Protein AF-A0ABD2P594-F1 (afdb_monomer_lite)

Secondary structure (DSSP, 8-state):
---------------------------TTEEEEEETTEEEEEESSTT-EEETTPPPPPPPEEEETTEEEEPPTT--SS--SS---S-SSPBSHHHHHHHHHH-GGG----

Foldseek 3Di:
DDDDDDPPPPPPPPPPDPPPPPDFDDPPQWDWDADPNATWTFGPPPRDIHHGPQDFADFFWFADPNDTDTDDGLPQWPDDPVDDTPGTGGPPPVSSVVSCVVVVVSDDDD

Structure (mmCIF, N/CA/C/O backbone):
data_AF-A0ABD2P594-F1
#
_entry.id   AF-A0ABD2P594-F1
#
loop_
_atom_site.group_PDB
_atom_site.id
_atom_site.type_symbol
_atom_site.label_atom_id
_atom_site.label_alt_id
_atom_site.label_comp_id
_atom_site.label_asym_id
_atom_site.label_entity_id
_atom_site.label_seq_id
_atom_site.pdbx_PDB_ins_code
_atom_site.Cartn_x
_atom_site.Cartn_y
_atom_site.Cartn_z
_atom_site.occupancy
_atom_site.B_iso_or_equiv
_atom_site.auth_seq_id
_atom_site.auth_comp_id
_atom_site.auth_asym_id
_atom_site.auth_atom_id
_atom_site.pdbx_PDB_model_num
ATOM 1 N N . MET A 1 1 ? 13.378 20.587 -77.300 1.00 38.81 1 MET A N 1
ATOM 2 C CA . MET A 1 1 ? 12.949 19.630 -76.258 1.00 38.81 1 MET A CA 1
ATOM 3 C C . MET A 1 1 ? 13.940 19.740 -75.113 1.00 38.81 1 MET A C 1
ATOM 5 O O . MET A 1 1 ? 15.038 19.222 -75.240 1.00 38.81 1 MET A O 1
ATOM 9 N N . ASN A 1 2 ? 13.594 20.484 -74.061 1.00 35.28 2 ASN A N 1
ATOM 10 C CA . ASN A 1 2 ? 14.429 20.615 -72.866 1.00 35.28 2 ASN A CA 1
ATOM 11 C C . ASN A 1 2 ? 13.888 19.670 -71.793 1.00 35.28 2 ASN A C 1
ATOM 13 O O . ASN A 1 2 ? 12.773 19.852 -71.315 1.00 35.28 2 ASN A O 1
ATOM 17 N N . PHE A 1 3 ? 14.684 18.663 -71.452 1.00 44.06 3 PHE A N 1
ATOM 18 C CA . PHE A 1 3 ? 14.514 17.816 -70.278 1.00 44.06 3 PHE A CA 1
ATOM 19 C C . PHE A 1 3 ? 15.405 18.410 -69.187 1.00 44.06 3 PHE A C 1
ATOM 21 O O . PHE A 1 3 ? 16.625 18.407 -69.340 1.00 44.06 3 PHE A O 1
ATOM 28 N N . VAL A 1 4 ? 14.828 18.947 -68.113 1.00 48.59 4 VAL A N 1
ATOM 29 C CA . VAL A 1 4 ? 15.598 19.308 -66.916 1.00 48.59 4 VAL A CA 1
ATOM 30 C C . VAL A 1 4 ? 14.900 18.707 -65.707 1.00 48.59 4 VAL A C 1
ATOM 32 O O . VAL A 1 4 ? 13.708 18.907 -65.486 1.00 48.59 4 VAL A O 1
ATOM 35 N N . LEU A 1 5 ? 15.679 17.879 -65.016 1.00 45.22 5 LEU A N 1
ATOM 36 C CA . LEU A 1 5 ? 15.304 16.955 -63.962 1.00 45.22 5 LEU A CA 1
ATOM 37 C C . LEU A 1 5 ? 14.714 17.666 -62.739 1.00 45.22 5 LEU A C 1
ATOM 39 O O . LEU A 1 5 ? 15.322 18.580 -62.184 1.00 45.22 5 LEU A O 1
ATOM 43 N N . PHE A 1 6 ? 13.586 17.146 -62.254 1.00 44.59 6 PHE A N 1
ATOM 44 C CA . PHE A 1 6 ? 13.141 17.341 -60.880 1.00 44.59 6 PHE A CA 1
ATOM 45 C C . PHE A 1 6 ? 14.131 16.640 -59.941 1.00 44.59 6 PHE A C 1
ATOM 47 O O . PHE A 1 6 ? 14.112 15.417 -59.805 1.00 44.59 6 PHE A O 1
ATOM 54 N N . LEU A 1 7 ? 15.007 17.408 -59.292 1.00 52.19 7 LEU A N 1
ATOM 55 C CA . LEU A 1 7 ? 15.767 16.938 -58.136 1.00 52.19 7 LEU A CA 1
ATOM 56 C C . LEU A 1 7 ? 14.822 16.880 -56.932 1.00 52.19 7 LEU A C 1
ATOM 58 O O . LEU A 1 7 ? 14.728 17.809 -56.134 1.00 52.19 7 LEU A O 1
ATOM 62 N N . GLY A 1 8 ? 14.095 15.767 -56.834 1.00 44.81 8 GLY A N 1
ATOM 63 C CA . GLY A 1 8 ? 13.493 15.323 -55.588 1.00 44.81 8 GLY A CA 1
ATOM 64 C C . GLY A 1 8 ? 14.609 14.948 -54.622 1.00 44.81 8 GLY A C 1
ATOM 65 O O . GLY A 1 8 ? 15.145 13.845 -54.683 1.00 44.81 8 GLY A O 1
ATOM 66 N N . VAL A 1 9 ? 14.982 15.873 -53.740 1.00 53.31 9 VAL A N 1
ATOM 67 C CA . VAL A 1 9 ? 15.769 15.526 -52.559 1.00 53.31 9 VAL A CA 1
ATOM 68 C C . VAL A 1 9 ? 14.801 14.853 -51.596 1.00 53.31 9 VAL A C 1
ATOM 70 O O . VAL A 1 9 ? 14.085 15.508 -50.842 1.00 53.31 9 VAL A O 1
ATOM 73 N N . SER A 1 10 ? 14.728 13.526 -51.689 1.00 49.78 10 SER A N 1
ATOM 74 C CA . SER A 1 10 ? 14.141 12.682 -50.657 1.00 49.78 10 SER A CA 1
ATOM 75 C C . SER A 1 10 ? 14.853 12.980 -49.342 1.00 49.78 10 SER A C 1
ATOM 77 O O . SER A 1 10 ? 15.963 12.507 -49.106 1.00 49.78 10 SER A O 1
ATOM 79 N N . CYS A 1 11 ? 14.205 13.754 -48.472 1.00 44.75 11 CYS A N 1
ATOM 80 C CA . CYS A 1 11 ? 14.455 13.673 -47.044 1.00 44.75 11 CYS A CA 1
ATOM 81 C C . CYS A 1 11 ? 14.132 12.237 -46.636 1.00 44.75 11 CYS A C 1
ATOM 83 O O . CYS A 1 11 ? 12.972 11.889 -46.415 1.00 44.75 11 CYS A O 1
ATOM 85 N N . ILE A 1 12 ? 15.154 11.384 -46.590 1.00 54.22 12 ILE A N 1
ATOM 86 C CA . ILE A 1 12 ? 15.083 10.117 -45.876 1.00 54.22 12 ILE A CA 1
ATOM 87 C C . ILE A 1 12 ? 15.015 10.515 -44.404 1.00 54.22 12 ILE A C 1
ATOM 89 O O . ILE A 1 12 ? 16.028 10.646 -43.721 1.00 54.22 12 ILE A O 1
ATOM 93 N N . ILE A 1 13 ? 13.797 10.805 -43.947 1.00 53.47 13 ILE A N 1
ATOM 94 C CA . ILE A 1 13 ? 13.455 10.803 -42.536 1.00 53.47 13 ILE A CA 1
ATOM 95 C C . ILE A 1 13 ? 13.662 9.352 -42.130 1.00 53.47 13 ILE A C 1
ATOM 97 O O . ILE A 1 13 ? 12.826 8.488 -42.394 1.00 53.47 13 ILE A O 1
ATOM 101 N N . VAL A 1 14 ? 14.833 9.067 -41.568 1.00 52.97 14 VAL A N 1
ATOM 102 C CA . VAL A 1 14 ? 15.043 7.845 -40.810 1.00 52.97 14 VAL A CA 1
ATOM 103 C C . VAL A 1 14 ? 14.184 8.033 -39.567 1.00 52.97 14 VAL A C 1
ATOM 105 O O . VAL A 1 14 ? 14.632 8.576 -38.562 1.00 52.97 14 VAL A O 1
ATOM 108 N N . GLY A 1 15 ? 12.900 7.691 -39.689 1.00 42.88 15 GLY A N 1
ATOM 109 C CA . GLY A 1 15 ? 12.041 7.448 -38.548 1.00 42.88 15 GLY A CA 1
ATOM 110 C C . GLY A 1 15 ? 12.680 6.287 -37.815 1.00 42.88 15 GLY A C 1
ATOM 111 O O . GLY A 1 15 ? 12.491 5.133 -38.197 1.00 42.88 15 GLY A O 1
ATOM 112 N N . LEU A 1 16 ? 13.538 6.605 -36.843 1.00 45.78 16 LEU A N 1
ATOM 113 C CA . LEU A 1 16 ? 13.912 5.656 -35.817 1.00 45.78 16 LEU A CA 1
ATOM 114 C C . LEU A 1 16 ? 12.597 5.233 -35.191 1.00 45.78 16 LEU A C 1
ATOM 116 O O . LEU A 1 16 ? 11.942 6.020 -34.520 1.00 45.78 16 LEU A O 1
ATOM 120 N N . SER A 1 17 ? 12.206 4.021 -35.563 1.00 42.19 17 SER A N 1
ATOM 121 C CA . SER A 1 17 ? 11.029 3.315 -35.111 1.00 42.19 17 SER A CA 1
ATOM 122 C C . SER A 1 17 ? 10.752 3.647 -33.652 1.00 42.19 17 SER A C 1
ATOM 124 O O . SER A 1 17 ? 11.566 3.323 -32.786 1.00 42.19 17 SER A O 1
ATOM 126 N N . ASP A 1 18 ? 9.604 4.282 -33.420 1.00 42.56 18 ASP A N 1
ATOM 127 C CA . ASP A 1 18 ? 8.904 4.318 -32.146 1.00 42.56 18 ASP A CA 1
ATOM 128 C C . ASP A 1 18 ? 8.704 2.873 -31.668 1.00 42.56 18 ASP A C 1
ATOM 130 O O . ASP A 1 18 ? 7.665 2.246 -31.877 1.00 42.56 18 ASP A O 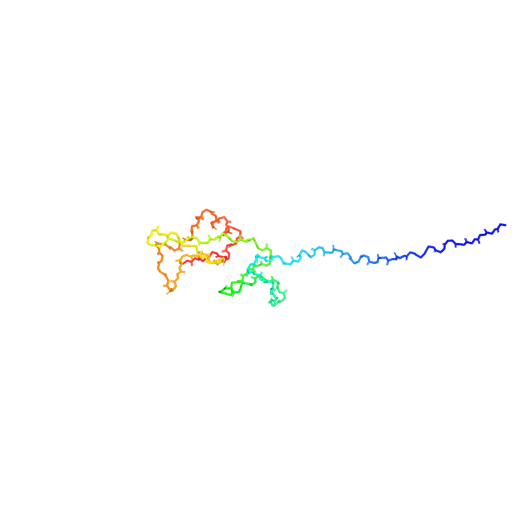1
ATOM 134 N N . ILE A 1 19 ? 9.726 2.303 -31.032 1.00 43.41 19 ILE A N 1
ATOM 135 C CA . ILE A 1 19 ? 9.483 1.304 -30.006 1.00 43.41 19 ILE A CA 1
ATOM 136 C C . ILE A 1 19 ? 8.869 2.131 -28.892 1.00 43.41 19 ILE A C 1
ATOM 138 O O . ILE A 1 19 ? 9.568 2.904 -28.243 1.00 43.41 19 ILE A O 1
ATOM 142 N N . ALA A 1 20 ? 7.549 2.042 -28.766 1.00 41.69 20 ALA A N 1
ATOM 143 C CA . ALA A 1 20 ? 6.777 2.654 -27.706 1.00 41.69 20 ALA A CA 1
ATOM 144 C C . ALA A 1 20 ? 7.333 2.218 -26.339 1.00 41.69 20 ALA A C 1
ATOM 146 O O . ALA A 1 20 ? 6.857 1.260 -25.735 1.00 41.69 20 ALA A O 1
ATOM 147 N N . ASN A 1 21 ? 8.360 2.913 -25.855 1.00 42.97 21 ASN A N 1
ATOM 148 C CA . ASN A 1 21 ? 8.670 2.975 -24.444 1.00 42.97 21 ASN A CA 1
ATOM 149 C C . ASN A 1 21 ? 7.567 3.850 -23.869 1.00 42.97 21 ASN A C 1
ATOM 151 O O . ASN A 1 21 ? 7.629 5.073 -23.960 1.00 42.97 21 ASN A O 1
ATOM 155 N N . ALA A 1 22 ? 6.504 3.230 -23.358 1.00 55.50 22 ALA A N 1
ATOM 156 C CA . ALA A 1 22 ? 5.675 3.925 -22.394 1.00 55.50 22 ALA A CA 1
ATOM 157 C C . ALA A 1 22 ? 6.630 4.345 -21.270 1.00 55.50 22 ALA A C 1
ATOM 159 O O . ALA A 1 22 ? 7.132 3.482 -20.553 1.00 55.50 22 ALA A O 1
ATOM 160 N N . GLU A 1 23 ? 6.974 5.635 -21.211 1.00 72.62 23 GLU A N 1
ATOM 161 C CA . GLU A 1 23 ? 7.790 6.184 -20.131 1.00 72.62 23 GLU A CA 1
ATOM 162 C C . GLU A 1 23 ? 7.200 5.709 -18.806 1.00 72.62 23 GLU A C 1
ATOM 164 O O . GLU A 1 23 ? 5.976 5.709 -18.640 1.00 72.62 23 GLU A O 1
ATOM 169 N N . CYS A 1 24 ? 8.053 5.251 -17.892 1.00 80.88 24 CYS A N 1
ATOM 170 C CA . CYS A 1 24 ? 7.597 4.698 -16.633 1.00 80.88 24 CYS A CA 1
ATOM 171 C C . CYS A 1 24 ? 6.646 5.657 -15.907 1.00 80.88 24 CYS A C 1
ATOM 173 O O . CYS A 1 24 ? 7.031 6.769 -15.546 1.00 80.88 24 CYS A O 1
ATOM 175 N N . GLN A 1 25 ? 5.402 5.226 -15.681 1.00 87.31 25 GLN A N 1
ATOM 176 C CA . GLN A 1 25 ? 4.407 6.038 -14.988 1.00 87.31 25 GLN A CA 1
ATOM 177 C C . GLN A 1 25 ? 4.317 5.622 -13.525 1.00 87.31 25 GLN A C 1
ATOM 179 O O . GLN A 1 25 ? 3.843 4.533 -13.199 1.00 87.31 25 GLN A O 1
ATOM 184 N N . CYS A 1 26 ? 4.756 6.525 -12.655 1.00 89.19 26 CYS A N 1
ATOM 185 C CA . CYS A 1 26 ? 4.547 6.442 -11.218 1.00 89.19 26 CYS A CA 1
ATOM 186 C C . CYS A 1 26 ? 3.324 7.270 -10.810 1.00 89.19 26 CYS A C 1
ATOM 188 O O . CYS A 1 26 ? 2.901 8.189 -11.512 1.00 89.19 26 CYS A O 1
ATOM 190 N N . PHE A 1 27 ? 2.726 6.934 -9.671 1.00 88.75 27 PHE A N 1
ATOM 191 C CA . PHE A 1 27 ? 1.636 7.720 -9.088 1.00 88.75 27 PHE A CA 1
ATOM 192 C C . PHE A 1 27 ? 2.167 9.026 -8.468 1.00 88.75 27 PHE A C 1
ATOM 194 O O . PHE A 1 27 ? 3.354 9.151 -8.213 1.00 88.75 27 PHE A O 1
ATOM 201 N N . GLU A 1 28 ? 1.277 9.993 -8.225 1.00 85.81 28 GLU A N 1
ATOM 202 C CA . GLU A 1 28 ? 1.589 11.414 -7.952 1.00 85.81 28 GLU A CA 1
ATOM 203 C C . GLU A 1 28 ? 2.668 11.695 -6.881 1.00 85.81 28 GLU A C 1
ATOM 205 O O . GLU A 1 28 ? 3.405 12.665 -7.009 1.00 85.81 28 GLU A O 1
ATOM 210 N N . GLU A 1 29 ? 2.798 10.848 -5.854 1.00 86.69 29 GLU A N 1
ATOM 211 C CA . GLU A 1 29 ? 3.781 10.999 -4.758 1.00 86.69 29 GLU A CA 1
ATOM 212 C C . GLU A 1 29 ? 5.063 10.157 -4.954 1.00 86.69 29 GLU A C 1
ATOM 214 O O . GLU A 1 29 ? 5.841 9.960 -4.018 1.00 86.69 29 GLU A O 1
ATOM 219 N N . PHE A 1 30 ? 5.245 9.577 -6.143 1.00 91.50 30 PHE A N 1
ATOM 220 C CA . PHE A 1 30 ? 6.317 8.642 -6.468 1.00 91.50 30 PHE A CA 1
ATOM 221 C C . PHE A 1 30 ? 7.045 9.109 -7.719 1.00 91.50 30 PHE A C 1
ATOM 223 O O . PHE A 1 30 ? 6.441 9.594 -8.674 1.00 91.50 30 PHE A O 1
ATOM 230 N N . HIS A 1 31 ? 8.355 8.913 -7.730 1.00 92.25 31 HIS A N 1
ATOM 231 C CA . HIS A 1 31 ? 9.207 9.257 -8.854 1.00 92.25 31 HIS A CA 1
ATOM 232 C C . HIS A 1 31 ? 9.927 8.020 -9.381 1.00 92.25 31 HIS A C 1
ATOM 234 O O . HIS A 1 31 ? 10.125 7.032 -8.670 1.00 92.25 31 HIS A O 1
ATOM 240 N N . VAL A 1 32 ? 10.304 8.081 -10.655 1.00 93.62 32 VAL A N 1
ATOM 241 C CA . VAL A 1 32 ? 11.069 7.017 -11.300 1.00 93.62 32 VAL A CA 1
ATOM 242 C C . VAL A 1 32 ? 12.495 7.035 -10.756 1.00 93.62 32 VAL A C 1
ATOM 244 O O . VAL A 1 32 ? 13.157 8.072 -10.753 1.00 93.62 32 VAL A O 1
ATOM 247 N N . GLU A 1 33 ? 12.979 5.874 -10.338 1.00 93.69 33 GLU A N 1
ATOM 248 C CA . GLU A 1 33 ? 14.364 5.631 -9.957 1.00 93.69 33 GLU A CA 1
ATOM 249 C C . GLU A 1 33 ? 14.894 4.407 -10.705 1.00 93.69 33 GLU A C 1
ATOM 251 O O . GLU A 1 33 ? 14.166 3.439 -10.924 1.00 93.69 33 GLU A O 1
ATOM 256 N N . ILE A 1 34 ? 16.168 4.448 -11.102 1.00 91.69 34 ILE A N 1
ATOM 257 C CA . ILE A 1 34 ? 16.827 3.333 -11.785 1.00 91.69 34 ILE A CA 1
ATOM 258 C C . ILE A 1 34 ? 17.748 2.627 -10.795 1.00 91.69 34 ILE A C 1
ATOM 260 O O . ILE A 1 34 ? 18.784 3.168 -10.408 1.00 91.69 34 ILE A O 1
ATOM 264 N N . GLU A 1 35 ? 17.407 1.391 -10.441 1.00 91.50 35 GLU A N 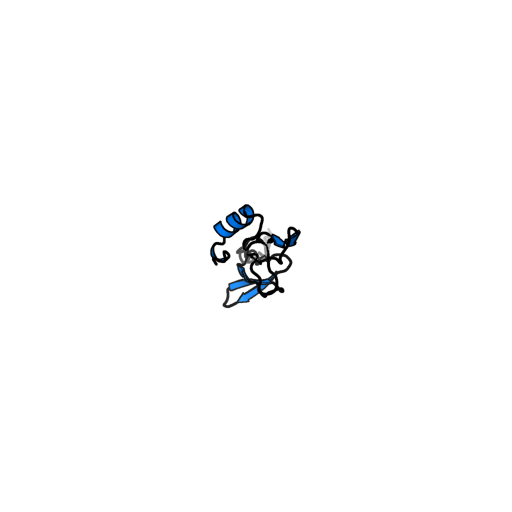1
ATOM 265 C CA . GLU A 1 35 ? 18.211 0.543 -9.561 1.00 91.50 35 GLU A CA 1
ATOM 266 C C . GLU A 1 35 ? 18.587 -0.743 -10.307 1.00 91.50 35 GLU A C 1
ATOM 268 O O . GLU A 1 35 ? 17.729 -1.462 -10.809 1.00 91.50 35 GLU A O 1
ATOM 273 N N . ASN A 1 36 ? 19.887 -1.032 -10.436 1.00 91.56 36 ASN A N 1
ATOM 274 C CA . ASN A 1 36 ? 20.398 -2.215 -11.152 1.00 91.56 36 ASN A CA 1
ATOM 275 C C . ASN A 1 36 ? 19.862 -2.376 -12.595 1.00 91.56 36 ASN A C 1
ATOM 277 O O . ASN A 1 36 ? 19.699 -3.493 -13.085 1.00 91.56 36 ASN A O 1
ATOM 281 N N . GLY A 1 37 ? 19.592 -1.261 -13.283 1.00 88.12 37 GLY A N 1
ATOM 282 C CA . GLY A 1 37 ? 19.041 -1.259 -14.644 1.00 88.12 37 GLY A CA 1
ATOM 283 C C . GLY A 1 37 ? 17.536 -1.532 -14.724 1.00 88.12 37 GLY A C 1
ATOM 284 O O . GLY A 1 37 ? 17.026 -1.723 -15.824 1.00 88.12 37 GLY A O 1
ATOM 285 N N . GLN A 1 38 ? 16.831 -1.553 -13.590 1.00 89.31 38 GLN A N 1
ATOM 286 C CA . GLN A 1 38 ? 15.375 -1.635 -13.519 1.00 89.31 38 GLN A CA 1
ATOM 287 C C . GLN A 1 38 ? 14.791 -0.274 -13.145 1.00 89.31 38 GLN A C 1
ATOM 289 O O . GLN A 1 38 ? 15.278 0.376 -12.221 1.00 89.31 38 GLN A O 1
ATOM 294 N N . GLU A 1 39 ? 13.742 0.137 -13.852 1.00 92.38 39 GLU A N 1
ATOM 295 C CA . GLU A 1 39 ? 12.943 1.306 -13.489 1.00 92.38 39 GLU A CA 1
ATOM 296 C C . GLU A 1 39 ? 11.956 0.926 -12.381 1.00 92.38 39 GLU A C 1
ATOM 298 O O . GLU A 1 39 ? 11.210 -0.053 -12.485 1.00 92.38 39 GLU A O 1
ATOM 303 N N . LEU A 1 40 ? 11.966 1.703 -11.306 1.00 93.19 40 LEU A N 1
ATOM 304 C CA . LEU A 1 40 ? 11.150 1.515 -10.116 1.00 93.19 40 LEU A CA 1
ATOM 305 C C . LEU A 1 40 ? 10.463 2.832 -9.768 1.00 93.19 40 LEU A C 1
ATOM 307 O O . LEU A 1 40 ? 10.988 3.907 -10.036 1.00 93.19 40 LEU A O 1
ATOM 311 N N . CYS A 1 41 ? 9.309 2.750 -9.120 1.00 92.44 41 CYS A N 1
ATOM 312 C CA . CYS A 1 41 ? 8.633 3.908 -8.556 1.00 92.44 41 CYS A CA 1
ATOM 313 C C . CYS A 1 41 ? 8.971 4.014 -7.072 1.00 92.44 41 CYS A C 1
ATOM 315 O O . CYS A 1 41 ? 8.482 3.211 -6.273 1.00 92.44 41 CYS A O 1
ATOM 317 N N . ARG A 1 42 ? 9.797 4.992 -6.689 1.00 92.19 42 ARG A N 1
ATOM 318 C CA . 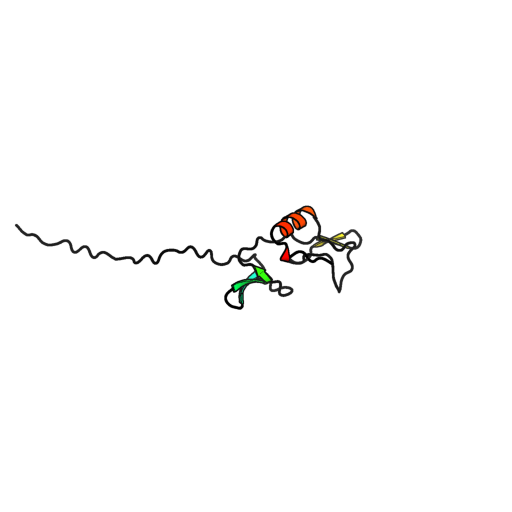ARG A 1 42 ? 10.146 5.251 -5.289 1.00 92.19 42 ARG A CA 1
ATOM 319 C C . ARG A 1 42 ? 9.309 6.394 -4.728 1.00 92.19 42 ARG A C 1
ATOM 321 O O . ARG A 1 42 ? 9.177 7.446 -5.344 1.00 92.19 42 ARG A O 1
ATOM 328 N N . GLY A 1 43 ? 8.738 6.166 -3.552 1.00 90.12 43 GLY A N 1
ATOM 329 C CA . GLY A 1 43 ? 7.999 7.169 -2.797 1.00 90.12 43 GLY A CA 1
ATOM 330 C C . GLY A 1 43 ? 8.914 7.922 -1.844 1.00 90.12 43 GLY A C 1
ATOM 331 O O . GLY A 1 43 ? 9.790 7.327 -1.207 1.00 90.12 43 GLY A O 1
ATOM 332 N N . ASP A 1 44 ? 8.665 9.220 -1.698 1.00 83.69 44 ASP A N 1
ATOM 333 C CA . ASP A 1 44 ? 9.435 10.084 -0.796 1.00 83.69 44 ASP A CA 1
ATOM 334 C C . ASP A 1 44 ? 9.208 9.715 0.680 1.00 83.69 44 ASP A C 1
ATOM 336 O O . ASP A 1 44 ? 10.104 9.829 1.520 1.00 83.69 44 ASP A O 1
ATOM 340 N N . LYS A 1 45 ? 8.004 9.227 1.003 1.00 80.56 45 LYS A N 1
ATOM 341 C CA . LYS A 1 45 ? 7.628 8.766 2.343 1.00 80.56 45 LYS A CA 1
ATOM 342 C C . LYS A 1 45 ? 7.927 7.279 2.519 1.00 80.56 45 LYS A C 1
ATOM 344 O O . LYS A 1 45 ? 7.584 6.452 1.675 1.00 80.56 45 LYS A O 1
ATOM 349 N N . ASN A 1 46 ? 8.541 6.931 3.651 1.00 77.12 46 ASN A N 1
ATOM 350 C CA . ASN A 1 46 ? 8.864 5.555 4.059 1.00 77.12 46 ASN A CA 1
ATOM 351 C C . ASN A 1 46 ? 9.694 4.749 3.029 1.00 77.12 46 ASN A C 1
ATOM 353 O O . ASN A 1 46 ? 9.787 3.529 3.150 1.00 77.12 46 ASN A O 1
ATOM 357 N N . HIS A 1 47 ? 10.290 5.416 2.028 1.00 80.06 47 HIS A N 1
ATOM 358 C CA . HIS A 1 47 ? 11.077 4.832 0.933 1.00 80.06 47 HIS A CA 1
ATOM 359 C C . HIS A 1 47 ? 10.417 3.619 0.258 1.00 80.06 47 HIS A C 1
ATOM 361 O O . HIS A 1 47 ? 11.095 2.655 -0.105 1.00 80.06 47 HIS A O 1
ATOM 367 N N . ARG A 1 48 ? 9.088 3.643 0.105 1.00 88.25 48 ARG A N 1
ATOM 368 C CA . ARG A 1 48 ? 8.343 2.549 -0.531 1.00 88.25 48 ARG A CA 1
ATOM 369 C C . ARG A 1 48 ? 8.734 2.437 -2.005 1.00 88.25 48 ARG A C 1
ATOM 371 O O . ARG A 1 48 ? 8.877 3.449 -2.681 1.00 88.25 48 ARG A O 1
ATOM 378 N N . ILE A 1 49 ? 8.892 1.208 -2.491 1.00 91.12 49 ILE A N 1
ATOM 379 C CA . ILE A 1 49 ? 9.321 0.915 -3.864 1.00 91.12 49 ILE A CA 1
ATOM 380 C C . ILE A 1 49 ? 8.240 0.101 -4.560 1.00 91.12 49 ILE A C 1
ATOM 382 O O . ILE A 1 49 ? 7.869 -0.971 -4.072 1.00 91.12 49 ILE A O 1
ATOM 386 N N . PHE A 1 50 ? 7.782 0.577 -5.711 1.00 92.12 50 PHE A N 1
ATOM 387 C CA . PHE A 1 50 ? 6.837 -0.098 -6.588 1.00 92.12 50 PHE A CA 1
ATOM 388 C C . PHE A 1 50 ? 7.457 -0.449 -7.932 1.00 92.12 50 PHE A C 1
ATOM 390 O O . PHE A 1 50 ? 8.431 0.174 -8.352 1.00 92.12 50 PHE A O 1
ATOM 397 N N . SER A 1 51 ? 6.913 -1.470 -8.592 1.00 91.06 51 SER A N 1
ATOM 398 C CA . SER A 1 51 ? 7.349 -1.795 -9.948 1.00 91.06 51 SER A CA 1
ATOM 399 C C . SER A 1 51 ? 6.898 -0.684 -10.886 1.00 91.06 51 SER A C 1
ATOM 401 O O . SER A 1 51 ? 5.828 -0.100 -10.697 1.00 91.06 51 SER A O 1
ATOM 403 N N . CYS A 1 52 ? 7.692 -0.406 -11.912 1.00 90.25 52 CYS A N 1
ATOM 404 C CA . CYS A 1 52 ? 7.256 0.498 -12.957 1.00 90.25 52 CYS A CA 1
ATOM 405 C C . CYS A 1 52 ? 5.925 0.036 -13.583 1.00 90.25 52 CYS A C 1
ATOM 407 O O . CYS A 1 52 ? 5.783 -1.136 -13.939 1.00 90.25 52 CYS A O 1
ATOM 409 N N . GLY A 1 53 ? 4.954 0.947 -13.714 1.00 87.50 53 GLY A N 1
ATOM 410 C CA . GLY A 1 53 ? 3.644 0.655 -14.309 1.00 87.50 53 GLY A CA 1
ATOM 411 C C . GLY A 1 53 ? 2.712 -0.204 -13.444 1.00 87.50 53 GLY A C 1
ATOM 412 O O . GLY A 1 53 ? 1.657 -0.622 -13.920 1.00 87.50 53 GLY A O 1
ATOM 413 N N . GLU A 1 54 ? 3.080 -0.472 -12.189 1.00 91.25 54 GLU A N 1
ATOM 414 C CA . GLU A 1 54 ? 2.198 -1.111 -11.212 1.00 91.25 54 GLU A CA 1
ATOM 415 C C . GLU A 1 54 ? 0.986 -0.215 -10.927 1.00 91.25 54 GLU A C 1
ATOM 417 O O . GLU A 1 54 ? 1.125 1.001 -10.755 1.00 91.25 54 GLU A O 1
ATOM 422 N N . GLU A 1 55 ? -0.221 -0.787 -10.870 1.00 90.50 55 GLU A N 1
ATOM 423 C CA . GLU A 1 55 ? -1.391 0.012 -10.528 1.00 90.50 55 GLU A CA 1
ATOM 424 C C . GLU A 1 55 ? -1.303 0.562 -9.101 1.00 90.50 55 GLU A C 1
ATOM 42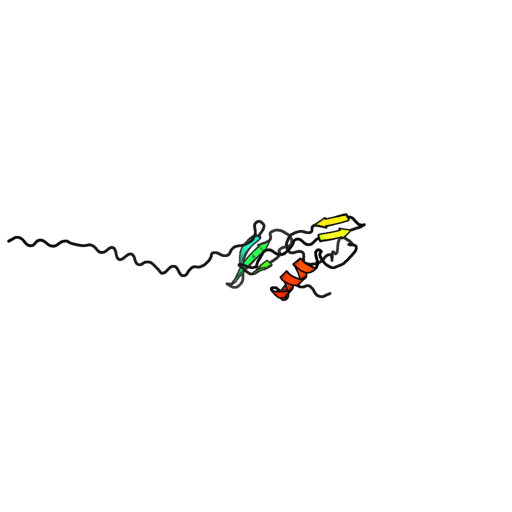6 O O . GLU A 1 55 ? -0.767 -0.066 -8.185 1.00 90.50 55 GLU A O 1
ATOM 431 N N . LYS A 1 56 ? -1.888 1.746 -8.904 1.00 91.38 56 LYS A N 1
ATOM 432 C CA . LYS A 1 56 ? -1.954 2.389 -7.594 1.00 91.38 56 LYS A CA 1
ATOM 433 C C . LYS A 1 56 ? -2.652 1.452 -6.585 1.00 91.38 56 LYS A C 1
ATOM 435 O O . LYS A 1 56 ? -3.800 1.071 -6.842 1.00 91.38 56 LYS A O 1
ATOM 440 N N . PRO A 1 57 ? -2.018 1.102 -5.447 1.00 92.38 57 PRO A N 1
ATOM 441 C CA . PRO A 1 57 ? -2.668 0.293 -4.421 1.00 92.38 57 PRO A CA 1
ATOM 442 C C . PRO A 1 57 ? -3.858 1.042 -3.798 1.00 92.38 57 PRO A C 1
ATOM 444 O O . PRO A 1 57 ? -3.892 2.279 -3.822 1.00 92.38 57 PRO A O 1
ATOM 447 N N . PRO A 1 58 ? -4.822 0.326 -3.191 1.00 94.62 58 PRO A N 1
ATOM 448 C CA . PRO A 1 58 ? -5.827 0.954 -2.342 1.00 94.62 58 PRO A CA 1
ATOM 449 C C . PRO A 1 58 ? -5.175 1.726 -1.185 1.00 94.62 58 PRO A C 1
ATOM 451 O O . PRO A 1 58 ? -4.062 1.416 -0.760 1.00 94.62 58 PRO A O 1
ATOM 454 N N . ILE A 1 59 ? -5.882 2.713 -0.638 1.00 94.69 59 ILE A N 1
ATOM 455 C CA . ILE A 1 59 ? -5.466 3.354 0.614 1.00 94.69 59 ILE A CA 1
ATOM 456 C C . ILE A 1 59 ? -5.813 2.420 1.772 1.00 94.69 59 ILE A C 1
ATOM 458 O O . ILE A 1 59 ? -6.925 1.894 1.847 1.00 94.69 59 ILE A O 1
ATOM 462 N N . CYS A 1 60 ? -4.851 2.178 2.660 1.00 94.44 60 CYS A N 1
ATOM 463 C CA . CYS A 1 60 ? -5.069 1.319 3.814 1.00 94.44 60 CYS A CA 1
ATOM 464 C C . CYS A 1 60 ? -5.857 2.077 4.877 1.00 94.44 60 CYS A C 1
ATOM 466 O O . CYS A 1 60 ? -5.380 3.073 5.418 1.00 94.44 60 CYS A O 1
ATOM 468 N N . GLN A 1 61 ? -7.059 1.594 5.181 1.00 97.31 61 GLN A N 1
ATOM 469 C CA . GLN A 1 61 ? -7.878 2.135 6.257 1.00 97.31 61 GLN A CA 1
ATOM 470 C C . GLN A 1 61 ? -7.751 1.244 7.490 1.00 97.31 61 GLN A C 1
ATOM 472 O O . GLN A 1 61 ? -8.014 0.041 7.429 1.00 97.31 61 GLN A O 1
ATOM 477 N N . CYS A 1 62 ? -7.362 1.843 8.610 1.00 96.06 62 CYS A N 1
ATOM 478 C CA . CYS A 1 62 ? -7.165 1.165 9.882 1.00 96.06 62 CYS A CA 1
ATOM 479 C C . CYS A 1 62 ? -8.077 1.759 10.941 1.00 96.06 62 CYS A C 1
ATOM 481 O O . CYS A 1 62 ? -8.164 2.974 11.093 1.00 96.06 62 CYS A O 1
ATOM 483 N N . ARG A 1 63 ? -8.757 0.909 11.712 1.00 96.31 63 ARG A N 1
ATOM 484 C CA . ARG A 1 63 ? -9.574 1.385 12.832 1.00 96.31 63 ARG A CA 1
ATOM 485 C C . ARG A 1 63 ? -8.734 1.521 14.086 1.00 96.31 63 ARG A C 1
ATOM 487 O O . ARG A 1 63 ? -7.938 0.639 14.399 1.00 96.31 63 ARG A O 1
ATOM 494 N N . ARG A 1 64 ? -8.923 2.620 14.802 1.00 94.75 64 ARG A N 1
ATOM 495 C CA . ARG A 1 64 ? -8.307 2.882 16.096 1.00 94.75 64 ARG A CA 1
ATOM 496 C C . ARG A 1 64 ? -9.339 3.484 17.025 1.00 94.75 64 ARG A C 1
ATOM 498 O O . ARG A 1 64 ? -9.830 4.585 16.770 1.00 94.75 64 ARG A O 1
ATOM 505 N N . ASN A 1 65 ? -9.652 2.781 18.109 1.00 91.88 65 ASN A N 1
ATOM 506 C CA . ASN A 1 65 ? -10.677 3.206 19.063 1.00 91.88 65 ASN A CA 1
ATOM 507 C C . ASN A 1 65 ? -12.010 3.537 18.361 1.00 91.88 65 ASN A C 1
ATOM 509 O O . ASN A 1 65 ? -12.654 4.540 18.670 1.00 91.88 65 ASN A O 1
ATOM 513 N N . GLY A 1 66 ? -12.384 2.740 17.355 1.00 90.38 66 GLY A N 1
ATOM 514 C CA . GLY A 1 66 ? -13.608 2.948 16.575 1.00 90.38 66 GLY A CA 1
ATOM 515 C C . GLY A 1 66 ? -13.568 4.084 15.542 1.00 90.38 66 GLY A C 1
ATOM 516 O O . GLY A 1 66 ? -14.561 4.280 14.846 1.00 90.38 66 GLY A O 1
ATOM 517 N N . THR A 1 67 ? -12.452 4.806 15.395 1.00 95.31 67 THR A N 1
ATOM 518 C CA . THR A 1 67 ? -12.264 5.817 14.337 1.00 95.31 67 THR A CA 1
ATOM 519 C C . THR A 1 67 ? -11.465 5.234 13.176 1.00 95.31 67 THR A C 1
ATOM 521 O O . THR A 1 67 ? -10.510 4.499 13.412 1.00 95.31 67 THR A O 1
ATOM 524 N N . ILE A 1 68 ? -11.829 5.563 11.933 1.00 96.19 68 ILE A N 1
ATOM 525 C CA . ILE A 1 68 ? -11.043 5.195 10.749 1.00 96.19 68 ILE A CA 1
ATOM 526 C C . ILE A 1 68 ? -9.889 6.184 10.583 1.00 96.19 68 ILE A C 1
ATOM 528 O O . ILE A 1 68 ? -10.096 7.395 10.534 1.00 96.19 68 ILE A O 1
ATOM 532 N N . GLU A 1 69 ? -8.685 5.644 10.476 1.00 96.12 69 GLU A N 1
ATOM 533 C CA . GLU A 1 69 ? -7.461 6.355 10.147 1.00 96.12 69 GLU A CA 1
ATOM 534 C C . GLU A 1 69 ? -6.938 5.826 8.808 1.00 96.12 69 GLU A C 1
ATOM 536 O O . GLU A 1 69 ? -6.751 4.620 8.637 1.00 96.12 69 GLU A O 1
ATOM 541 N N . GLU A 1 70 ? -6.723 6.724 7.851 1.00 96.00 70 GLU A N 1
ATOM 542 C CA . GLU A 1 70 ? -6.117 6.382 6.566 1.00 96.00 70 GLU A CA 1
ATOM 543 C C . GLU A 1 70 ? -4.597 6.454 6.685 1.00 96.00 70 GLU A C 1
ATOM 545 O O . GLU A 1 70 ? -4.047 7.434 7.194 1.00 96.00 70 GLU A O 1
ATOM 550 N N . LEU A 1 71 ? -3.921 5.399 6.244 1.00 92.56 71 LEU A N 1
ATOM 551 C CA . LEU A 1 71 ? -2.468 5.361 6.193 1.00 92.56 71 LEU A CA 1
ATOM 552 C C . LEU A 1 71 ? -1.951 5.904 4.859 1.00 92.56 71 LEU A C 1
ATOM 554 O O . LEU A 1 71 ? -2.680 5.969 3.868 1.00 92.56 71 LEU A O 1
ATOM 558 N N . ASP A 1 72 ? -0.666 6.262 4.839 1.00 90.62 72 ASP A N 1
ATOM 559 C CA . ASP A 1 72 ? 0.006 6.667 3.609 1.00 90.62 72 ASP A CA 1
ATOM 560 C C . ASP A 1 72 ? -0.057 5.548 2.552 1.00 90.62 72 ASP A C 1
ATOM 562 O O . ASP A 1 72 ? -0.125 4.347 2.838 1.00 90.62 72 ASP A O 1
ATOM 566 N N . ILE A 1 73 ? -0.010 5.962 1.292 1.00 89.00 73 ILE A N 1
ATOM 567 C CA . ILE A 1 73 ? 0.015 5.057 0.153 1.00 89.00 73 ILE A CA 1
ATOM 568 C C . ILE A 1 73 ? 1.178 4.053 0.251 1.00 89.00 73 ILE A C 1
ATOM 570 O O . ILE A 1 73 ? 2.336 4.399 0.485 1.00 89.00 73 ILE A O 1
ATOM 574 N N . GLY A 1 74 ? 0.855 2.777 0.045 1.00 86.44 74 GLY A N 1
ATOM 575 C CA . GLY A 1 74 ? 1.811 1.675 0.124 1.00 86.44 74 GLY A CA 1
ATOM 576 C C . GLY A 1 74 ? 1.989 1.063 1.510 1.00 86.44 74 GLY A C 1
ATOM 577 O O . GLY A 1 74 ? 2.699 0.063 1.632 1.00 86.44 74 GLY A O 1
ATOM 578 N N . GLU A 1 75 ? 1.309 1.580 2.533 1.00 90.38 75 GLU A N 1
ATOM 579 C CA . GLU A 1 75 ? 1.030 0.793 3.731 1.00 90.38 75 GLU A CA 1
ATOM 580 C C . GLU A 1 75 ? 0.043 -0.325 3.373 1.00 90.38 75 GLU A C 1
ATOM 582 O O . GLU A 1 75 ? -1.022 -0.071 2.818 1.00 90.38 75 GLU A O 1
ATOM 587 N N . THR A 1 76 ? 0.419 -1.576 3.642 1.00 91.25 76 THR A N 1
ATOM 588 C CA . THR A 1 76 ? -0.363 -2.768 3.259 1.00 91.25 76 THR A CA 1
ATOM 589 C C . THR A 1 76 ? -0.938 -3.519 4.458 1.00 91.25 76 THR A C 1
ATOM 591 O O . THR A 1 76 ? -1.559 -4.574 4.303 1.00 91.25 76 THR A O 1
ATOM 594 N N . SER A 1 77 ? -0.752 -2.981 5.665 1.00 91.94 77 SER A N 1
ATOM 595 C CA . SER A 1 77 ? -1.333 -3.507 6.895 1.00 91.94 77 SER A CA 1
ATOM 596 C C . SER A 1 77 ? -1.536 -2.408 7.939 1.00 91.94 77 SER A C 1
ATOM 598 O O . SER A 1 77 ? -0.937 -1.338 7.878 1.00 91.94 77 SER A O 1
ATOM 600 N N . CYS A 1 78 ? -2.335 -2.723 8.953 1.00 93.19 78 CYS A N 1
ATOM 601 C CA . CYS A 1 78 ? -2.528 -1.908 10.149 1.00 93.19 78 CYS A CA 1
ATOM 602 C C . CYS A 1 78 ? -1.552 -2.291 11.267 1.00 93.19 78 CYS A C 1
ATOM 604 O O . CYS A 1 78 ? -1.842 -2.116 12.449 1.00 93.19 78 CYS A O 1
ATOM 606 N N . THR A 1 79 ? -0.393 -2.855 10.925 1.00 90.44 79 THR A N 1
ATOM 607 C CA . THR A 1 79 ? 0.664 -3.083 11.915 1.00 90.44 79 THR A CA 1
ATOM 608 C C . THR A 1 79 ? 1.541 -1.847 12.017 1.00 90.44 79 THR A C 1
ATOM 610 O O . THR A 1 79 ? 1.982 -1.294 11.014 1.00 90.44 79 THR A O 1
ATOM 613 N N . SER A 1 80 ? 1.805 -1.397 13.237 1.00 86.50 80 SER A N 1
ATOM 614 C CA . SER A 1 80 ? 2.674 -0.254 13.485 1.00 86.50 80 SER A CA 1
ATOM 615 C C . SER A 1 80 ? 3.461 -0.479 14.767 1.00 86.50 80 SER A C 1
ATOM 617 O O . SER A 1 80 ? 2.969 -1.073 15.724 1.00 86.50 80 SER A O 1
ATOM 619 N N . THR A 1 81 ? 4.700 0.007 14.788 1.00 85.19 81 THR A N 1
ATOM 620 C CA . THR A 1 81 ? 5.534 0.045 15.997 1.00 85.19 81 THR A CA 1
ATOM 621 C C . THR A 1 81 ? 5.190 1.229 16.903 1.00 85.19 81 THR A C 1
ATOM 623 O O . THR A 1 81 ? 5.611 1.259 18.055 1.00 85.19 81 THR A O 1
ATOM 626 N N . VAL A 1 82 ? 4.430 2.206 16.391 1.00 87.25 82 VAL A N 1
ATOM 627 C CA . VAL A 1 82 ? 4.112 3.471 17.075 1.00 87.25 82 VAL A CA 1
ATOM 628 C C . VAL A 1 82 ? 2.637 3.546 17.468 1.00 87.25 82 VAL A C 1
ATOM 630 O O . VAL A 1 82 ? 2.296 4.119 18.502 1.00 87.25 82 VAL A O 1
ATOM 633 N N . LYS A 1 83 ? 1.743 2.987 16.645 1.00 89.38 83 LYS A N 1
ATOM 634 C CA . LYS A 1 83 ? 0.290 3.028 16.846 1.00 89.38 83 LYS A CA 1
ATOM 635 C C . LYS A 1 83 ? -0.253 1.620 17.082 1.00 89.38 83 LYS A C 1
ATOM 637 O O . LYS A 1 83 ? 0.180 0.665 16.450 1.00 89.38 83 LYS A O 1
ATOM 642 N N . THR A 1 84 ? -1.239 1.503 17.964 1.00 92.81 84 THR A N 1
ATOM 643 C CA . THR A 1 84 ? -2.030 0.278 18.132 1.00 92.81 84 THR A CA 1
ATOM 644 C C . THR A 1 84 ? -3.378 0.481 17.459 1.00 92.81 84 THR A C 1
ATOM 646 O O . THR A 1 84 ? -4.109 1.402 17.828 1.00 92.81 84 THR A O 1
ATOM 649 N N . PHE A 1 85 ? -3.670 -0.359 16.470 1.00 94.00 85 PHE A N 1
ATOM 650 C CA . PHE A 1 85 ? -4.940 -0.398 15.752 1.00 94.00 85 PHE A CA 1
ATOM 651 C C . PHE A 1 85 ? -5.800 -1.566 16.250 1.00 94.00 85 PHE A C 1
ATOM 653 O O . PHE A 1 85 ? -5.288 -2.529 16.822 1.00 94.00 85 PHE A O 1
ATOM 660 N N . ASP A 1 86 ? -7.107 -1.476 16.019 1.00 93.25 86 ASP A N 1
ATOM 661 C CA . ASP A 1 86 ? -8.110 -2.448 16.469 1.00 93.25 86 ASP A CA 1
ATOM 662 C C . ASP A 1 86 ? -7.986 -3.792 15.715 1.00 93.25 86 ASP A C 1
ATOM 664 O O . ASP A 1 86 ? -8.472 -4.826 16.172 1.00 93.25 86 ASP A O 1
ATOM 668 N N . GLY A 1 87 ? -7.315 -3.789 14.559 1.00 90.69 87 GLY A N 1
ATOM 669 C CA . GLY A 1 87 ? -6.999 -4.964 13.753 1.00 90.69 87 GLY A CA 1
ATOM 670 C C . GLY A 1 87 ? -5.703 -4.768 12.969 1.00 90.69 87 GLY A C 1
ATOM 671 O O . GLY A 1 87 ? -5.156 -3.670 12.931 1.00 90.69 87 GLY A O 1
ATOM 672 N N . ILE A 1 88 ? -5.208 -5.841 12.346 1.00 91.06 88 ILE A N 1
ATOM 673 C CA . ILE A 1 88 ? -3.928 -5.833 11.612 1.00 91.06 88 ILE A CA 1
ATOM 674 C C . ILE A 1 88 ? -4.084 -5.692 10.094 1.00 91.06 88 ILE A C 1
ATOM 676 O O . ILE A 1 88 ? -3.107 -5.417 9.404 1.00 91.06 88 ILE A O 1
ATOM 680 N N . PHE A 1 89 ? -5.287 -5.886 9.557 1.00 92.38 89 PHE A N 1
ATOM 681 C CA . PHE A 1 89 ? -5.534 -5.877 8.115 1.00 92.38 89 PHE A CA 1
ATOM 682 C C . PHE A 1 89 ? -6.165 -4.562 7.677 1.00 92.38 89 PHE A C 1
ATOM 684 O O . PHE A 1 89 ? -7.036 -4.041 8.371 1.00 92.38 89 PHE A O 1
ATOM 691 N N . CYS A 1 90 ? -5.757 -4.078 6.507 1.00 94.56 90 CYS A N 1
ATOM 692 C CA . CYS A 1 90 ? -6.363 -2.909 5.889 1.00 94.56 90 CYS A CA 1
ATOM 693 C C . CYS A 1 90 ? -7.810 -3.176 5.467 1.00 94.56 90 CYS A C 1
ATOM 695 O O . CYS A 1 90 ? -8.136 -4.237 4.924 1.00 94.56 90 CYS A O 1
ATOM 697 N N . GLU A 1 91 ? -8.656 -2.168 5.646 1.00 94.75 91 GLU A N 1
ATOM 698 C CA . GLU A 1 91 ? -9.981 -2.087 5.043 1.00 94.75 91 GLU A CA 1
ATOM 699 C C . GLU A 1 91 ? -9.959 -1.189 3.781 1.00 94.75 91 GLU A C 1
ATOM 701 O O . GLU A 1 91 ? -9.068 -0.344 3.648 1.00 94.75 91 GLU A O 1
ATOM 706 N N . PRO A 1 92 ? -10.911 -1.367 2.841 1.00 93.44 92 PRO A N 1
ATOM 707 C CA . PRO A 1 92 ? -11.835 -2.493 2.755 1.00 93.44 92 PRO A CA 1
ATOM 708 C C . PRO A 1 9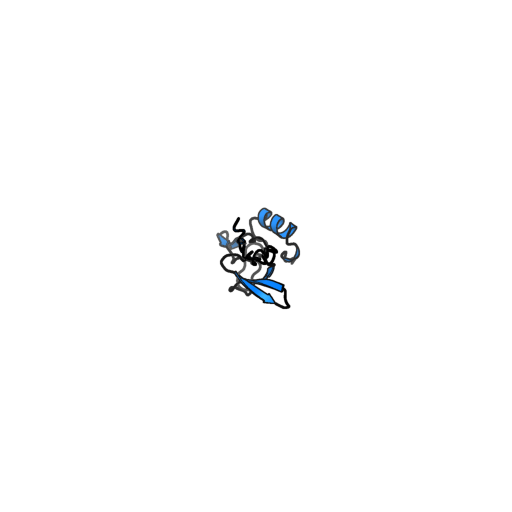2 ? -11.122 -3.746 2.222 1.00 93.44 92 PRO A C 1
ATOM 710 O O . PRO A 1 92 ? -10.322 -3.698 1.285 1.00 93.44 92 PRO A O 1
ATOM 713 N N . LYS A 1 93 ? -11.408 -4.892 2.846 1.00 92.06 93 LYS A N 1
ATOM 714 C CA . LYS A 1 93 ? -10.663 -6.137 2.615 1.00 92.06 93 LYS A CA 1
ATOM 715 C C . LYS A 1 93 ? -10.739 -6.633 1.166 1.00 92.06 93 LYS A C 1
ATOM 717 O O . LYS A 1 93 ? -9.765 -7.177 0.663 1.00 92.06 93 LYS A O 1
ATOM 722 N N . ASP A 1 94 ? -11.862 -6.435 0.486 1.00 94.88 94 ASP A N 1
ATOM 723 C CA . ASP A 1 94 ? -12.076 -6.907 -0.884 1.00 94.88 94 ASP A CA 1
ATOM 724 C C . ASP A 1 94 ? -11.214 -6.163 -1.917 1.00 94.88 94 ASP A C 1
ATOM 726 O O . ASP A 1 94 ? -10.736 -6.775 -2.872 1.00 94.88 94 ASP A O 1
ATOM 730 N N . ALA A 1 95 ? -10.983 -4.860 -1.727 1.00 95.25 95 ALA A N 1
ATOM 731 C CA . ALA A 1 95 ? -10.087 -4.084 -2.582 1.00 95.25 95 ALA A CA 1
ATOM 732 C C . ALA A 1 95 ? -8.635 -4.555 -2.427 1.00 95.25 95 ALA A C 1
ATOM 734 O O . ALA A 1 95 ? -7.923 -4.731 -3.417 1.00 95.25 95 ALA A O 1
ATOM 735 N N . TRP A 1 96 ? -8.222 -4.812 -1.185 1.00 95.06 96 TRP A N 1
ATOM 736 C CA . TRP A 1 96 ? -6.890 -5.318 -0.870 1.00 95.06 96 TRP A CA 1
ATOM 737 C C . TRP A 1 96 ? -6.671 -6.749 -1.352 1.00 95.06 96 TRP A C 1
ATOM 739 O O . TRP A 1 96 ? -5.636 -7.030 -1.949 1.00 95.06 96 TRP A O 1
ATOM 749 N N . ASP A 1 97 ? -7.649 -7.638 -1.171 1.00 94.50 97 ASP A N 1
ATOM 750 C CA . ASP A 1 97 ? -7.564 -9.015 -1.660 1.00 94.50 97 ASP A CA 1
ATOM 751 C C . ASP A 1 97 ? -7.401 -9.038 -3.195 1.00 94.50 97 ASP A C 1
ATOM 753 O O . ASP A 1 97 ? -6.490 -9.696 -3.694 1.00 94.50 97 ASP A O 1
ATOM 757 N N . LYS A 1 98 ? -8.171 -8.228 -3.942 1.00 95.50 98 LYS A N 1
ATOM 758 C CA . LYS A 1 98 ? -8.020 -8.081 -5.407 1.00 95.50 98 LYS A CA 1
ATOM 759 C C . LYS A 1 98 ? -6.656 -7.534 -5.823 1.00 95.50 98 LYS A C 1
ATOM 761 O O . LYS A 1 98 ? -6.107 -7.950 -6.841 1.00 95.50 98 LYS A O 1
ATOM 766 N N . TYR A 1 99 ? -6.120 -6.576 -5.072 1.00 94.62 99 TYR A N 1
ATOM 767 C CA . TYR A 1 99 ? -4.792 -6.035 -5.346 1.00 94.62 99 TYR A CA 1
ATOM 768 C C . TYR A 1 99 ? -3.711 -7.102 -5.112 1.00 94.62 99 TYR A C 1
ATOM 770 O O . TYR A 1 99 ? -2.853 -7.313 -5.968 1.00 94.62 99 TYR A O 1
ATOM 778 N N . PHE A 1 100 ? -3.794 -7.858 -4.013 1.00 94.00 100 PHE A N 1
ATOM 779 C CA . PHE A 1 100 ? -2.846 -8.931 -3.705 1.00 94.00 100 PHE A CA 1
ATOM 780 C C . PHE A 1 100 ? -2.948 -10.145 -4.634 1.00 94.00 100 PHE A C 1
ATOM 782 O O . PHE A 1 100 ? -1.961 -10.858 -4.785 1.00 94.00 100 PHE A O 1
ATOM 789 N N . GLU A 1 101 ? -4.089 -10.391 -5.278 1.00 94.50 101 GLU A N 1
ATOM 790 C CA . GLU A 1 101 ? -4.197 -11.423 -6.320 1.00 94.50 101 GLU A CA 1
ATOM 791 C C . GLU A 1 101 ? -3.259 -11.148 -7.503 1.00 94.50 101 GLU A C 1
ATOM 793 O O . GLU A 1 101 ? -2.675 -12.079 -8.057 1.00 94.50 101 GLU A O 1
ATOM 798 N N . LYS A 1 102 ? -3.077 -9.874 -7.868 1.00 93.19 102 LYS A N 1
ATOM 799 C CA . LYS A 1 102 ? -2.158 -9.452 -8.936 1.00 93.19 102 LYS A CA 1
ATOM 800 C C . LYS A 1 102 ? -0.742 -9.214 -8.424 1.00 93.19 102 LYS A C 1
ATOM 802 O O . LYS A 1 102 ? 0.224 -9.531 -9.110 1.00 93.19 102 LYS A O 1
ATOM 807 N N . HIS A 1 103 ? -0.633 -8.705 -7.198 1.00 92.19 103 HIS A N 1
ATOM 808 C CA . HIS A 1 103 ? 0.616 -8.282 -6.567 1.00 92.19 103 HIS A CA 1
ATOM 809 C C . HIS A 1 103 ? 0.895 -9.082 -5.302 1.00 92.19 103 HIS A C 1
ATOM 811 O O . HIS A 1 103 ? 1.053 -8.527 -4.215 1.00 92.19 103 HIS A O 1
ATOM 817 N N . ALA A 1 104 ? 0.962 -10.408 -5.428 1.00 90.94 104 ALA A N 1
ATOM 818 C CA . ALA A 1 104 ? 1.108 -11.312 -4.283 1.00 90.94 104 ALA A CA 1
ATOM 819 C C . ALA A 1 104 ? 2.337 -10.993 -3.414 1.00 90.94 104 ALA A C 1
ATOM 821 O O . ALA A 1 104 ? 2.285 -11.142 -2.195 1.00 90.94 104 ALA A O 1
ATOM 822 N N . ILE A 1 105 ? 3.413 -10.479 -4.023 1.00 88.06 105 ILE A N 1
ATOM 823 C CA . ILE A 1 105 ? 4.635 -10.053 -3.325 1.00 88.06 105 ILE A CA 1
ATOM 824 C C . ILE A 1 105 ? 4.406 -8.895 -2.337 1.00 88.06 105 ILE A C 1
ATOM 826 O O . ILE A 1 105 ? 5.182 -8.717 -1.404 1.00 88.06 105 ILE A O 1
ATOM 830 N N . ARG A 1 106 ? 3.335 -8.110 -2.512 1.00 88.31 106 ARG A N 1
ATOM 831 C CA . ARG A 1 106 ? 2.969 -6.984 -1.634 1.00 88.31 106 ARG A CA 1
ATOM 832 C C 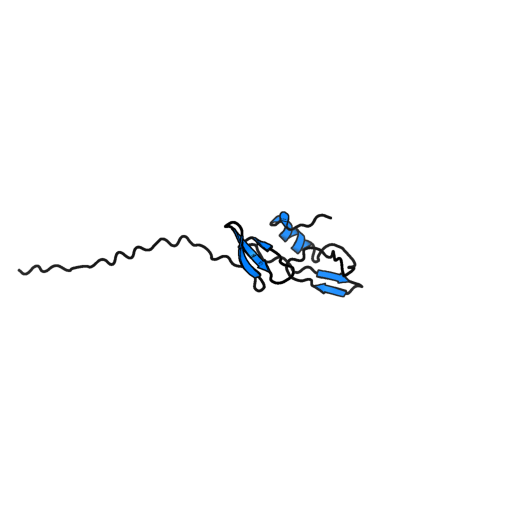. ARG A 1 106 ? 2.251 -7.426 -0.368 1.00 88.31 106 ARG A C 1
ATOM 834 O O . ARG A 1 106 ? 2.129 -6.641 0.575 1.00 88.31 106 ARG A O 1
ATOM 841 N N . ARG A 1 107 ? 1.739 -8.657 -0.348 1.00 86.50 107 ARG A N 1
ATOM 842 C CA . ARG A 1 107 ? 0.982 -9.171 0.783 1.00 86.50 107 ARG A CA 1
ATOM 843 C C . ARG A 1 107 ? 1.940 -9.521 1.912 1.00 86.50 107 ARG A C 1
ATOM 845 O O . ARG A 1 107 ? 2.657 -10.516 1.843 1.00 86.50 107 ARG A O 1
ATOM 852 N N . ILE A 1 108 ? 1.909 -8.729 2.978 1.00 74.44 108 ILE A N 1
ATOM 853 C CA . ILE A 1 108 ? 2.615 -9.080 4.208 1.00 74.44 108 ILE A CA 1
ATOM 854 C C . ILE A 1 108 ? 1.807 -10.176 4.905 1.00 74.44 108 ILE A C 1
ATOM 856 O O . ILE A 1 108 ? 0.647 -9.978 5.273 1.00 74.44 108 ILE A O 1
ATOM 860 N N . VAL A 1 109 ? 2.409 -11.355 5.038 1.00 68.06 109 VAL A N 1
ATOM 861 C CA . VAL A 1 109 ? 1.865 -12.464 5.825 1.00 68.06 109 VAL A CA 1
ATOM 862 C C . VAL A 1 109 ? 2.555 -12.416 7.185 1.00 68.06 109 VAL A C 1
ATOM 864 O O . VAL A 1 109 ? 3.779 -12.524 7.244 1.00 68.06 109 VAL A O 1
ATOM 867 N N . TYR A 1 110 ? 1.776 -12.186 8.242 1.00 55.53 110 TYR A N 1
ATOM 868 C CA . TYR A 1 110 ? 2.234 -12.197 9.636 1.00 55.53 110 TYR A CA 1
ATOM 869 C C . TYR A 1 110 ? 2.110 -13.591 10.241 1.00 55.53 110 TYR A C 1
ATOM 871 O O . TYR A 1 110 ? 1.109 -14.274 9.917 1.00 55.53 110 TYR A O 1
#

pLDDT: mean 81.31, std 18.55, range [35.28, 97.31]

Organism: NCBI:txid559131

Sequence (110 aa):
MNFVLFLGVSCIIVGLSDIANAECQCFEEFHVEIENGQELCRGDKNHRIFSCGEEKPPICQCRRNGTIEELDIGETSCTSTVKTFDGIFCEPKDAWDKYFEKHAIRRIVY

Radius of gyration: 24.94 Å; chains: 1; bounding box: 34×33×95 Å